Protein AF-A0AAN6TZZ4-F1 (afdb_monomer)

Secondary structure (DSSP, 8-state):
-GGGSGGGSHHHHHHHHHHHHHHHHHHHHTT--HHHHHHHHHHHTT-------SSHHHHHHHTS-----HHHHHHHHHHHHHSPPPS-SS-HHHHHHHHHHHHHTS--

Structure (mmCIF, N/CA/C/O backbone):
data_AF-A0AAN6TZZ4-F1
#
_entry.id   AF-A0AAN6TZZ4-F1
#
loop_
_atom_site.group_PDB
_atom_site.id
_atom_site.type_symbol
_atom_site.label_atom_id
_atom_site.label_alt_id
_atom_site.label_comp_id
_atom_site.label_asym_id
_atom_site.label_entity_id
_atom_site.label_seq_id
_atom_site.pdbx_PDB_ins_code
_atom_site.Cartn_x
_atom_site.Cartn_y
_atom_site.Cartn_z
_atom_site.occupancy
_atom_site.B_iso_or_equiv
_atom_site.auth_seq_id
_atom_site.auth_comp_id
_atom_site.auth_asym_id
_atom_site.auth_atom_id
_atom_site.pdbx_PDB_model_num
ATOM 1 N N . MET A 1 1 ? 19.992 -1.199 -0.193 1.00 69.56 1 MET A N 1
ATOM 2 C CA . MET A 1 1 ? 19.384 -2.543 -0.334 1.00 69.56 1 MET A CA 1
ATOM 3 C C . MET A 1 1 ? 18.180 -2.559 -1.280 1.00 69.56 1 MET A C 1
ATOM 5 O O . MET A 1 1 ? 18.243 -3.303 -2.239 1.00 69.56 1 MET A O 1
ATOM 9 N N . ARG A 1 2 ? 17.137 -1.721 -1.117 1.00 82.75 2 ARG A N 1
ATOM 10 C CA . ARG A 1 2 ? 15.960 -1.738 -2.029 1.00 82.75 2 ARG A CA 1
ATOM 11 C C . ARG A 1 2 ? 16.256 -1.371 -3.490 1.00 82.75 2 ARG A C 1
ATOM 13 O O . ARG A 1 2 ? 15.728 -2.018 -4.379 1.00 82.75 2 ARG A O 1
ATOM 20 N N . ARG A 1 3 ? 17.138 -0.392 -3.730 1.00 85.88 3 ARG A N 1
ATOM 21 C CA . ARG A 1 3 ? 17.519 0.092 -5.076 1.00 85.88 3 ARG A CA 1
ATOM 22 C C . ARG A 1 3 ? 18.058 -0.999 -6.017 1.00 85.88 3 ARG A C 1
ATOM 24 O O . ARG A 1 3 ? 18.051 -0.806 -7.222 1.00 85.88 3 ARG A O 1
ATOM 31 N N . TYR A 1 4 ? 18.528 -2.120 -5.475 1.00 87.56 4 TYR A N 1
ATOM 32 C CA . TYR A 1 4 ? 19.104 -3.215 -6.258 1.00 87.56 4 TYR A CA 1
ATOM 33 C C . TYR A 1 4 ? 18.105 -4.333 -6.573 1.00 87.56 4 TYR A C 1
ATOM 35 O O . TYR A 1 4 ? 18.456 -5.252 -7.302 1.00 87.56 4 TYR A O 1
ATOM 43 N N . LEU A 1 5 ? 16.881 -4.293 -6.031 1.00 90.31 5 LEU A N 1
ATOM 44 C CA . LEU A 1 5 ? 15.901 -5.337 -6.329 1.00 90.31 5 LEU A CA 1
ATOM 45 C C . LEU A 1 5 ? 15.289 -5.102 -7.721 1.00 90.31 5 LEU A C 1
ATOM 47 O O . LEU A 1 5 ? 15.080 -3.940 -8.095 1.00 90.31 5 LEU A O 1
ATOM 51 N N . PRO A 1 6 ? 14.939 -6.171 -8.461 1.00 92.25 6 PRO A N 1
ATOM 52 C CA . PRO A 1 6 ? 14.395 -6.060 -9.815 1.00 92.25 6 PRO A CA 1
ATOM 53 C C . PRO A 1 6 ? 13.155 -5.161 -9.915 1.00 92.25 6 PRO A C 1
ATOM 55 O O . PRO A 1 6 ? 13.072 -4.331 -10.813 1.00 92.25 6 PRO A O 1
ATOM 58 N N . ARG A 1 7 ? 12.233 -5.241 -8.945 1.00 91.88 7 ARG A N 1
ATOM 59 C CA . ARG A 1 7 ? 10.995 -4.426 -8.905 1.00 91.88 7 ARG A CA 1
ATOM 60 C C . ARG A 1 7 ? 11.208 -2.918 -8.750 1.00 91.88 7 ARG A C 1
ATOM 62 O O . ARG A 1 7 ? 10.261 -2.157 -8.928 1.00 91.88 7 ARG A O 1
ATOM 69 N N . PHE A 1 8 ? 12.416 -2.496 -8.378 1.00 93.25 8 PHE A N 1
ATOM 70 C CA . PHE A 1 8 ? 12.781 -1.088 -8.199 1.00 93.25 8 PHE A CA 1
ATOM 71 C C . PHE A 1 8 ? 13.789 -0.601 -9.256 1.00 93.25 8 PHE A C 1
ATOM 73 O O . PHE A 1 8 ? 14.348 0.483 -9.090 1.00 93.25 8 PHE A O 1
ATOM 80 N N . GLN A 1 9 ? 14.044 -1.380 -10.318 1.00 93.94 9 GLN A N 1
ATOM 81 C CA . GLN A 1 9 ? 14.774 -0.888 -11.496 1.00 93.94 9 GLN A CA 1
ATOM 82 C C . GLN A 1 9 ? 13.883 0.052 -12.321 1.00 93.94 9 GLN A C 1
ATOM 84 O O . GLN A 1 9 ? 12.670 -0.118 -12.253 1.00 93.94 9 GLN A O 1
ATOM 89 N N . PRO A 1 10 ? 14.439 1.016 -13.083 1.00 92.56 10 PRO A N 1
ATOM 90 C CA . PRO A 1 10 ? 13.668 2.096 -13.711 1.00 92.56 10 PRO A CA 1
ATOM 91 C C . PRO A 1 10 ? 12.401 1.636 -14.447 1.00 92.56 10 PRO A C 1
ATOM 93 O O . PRO A 1 10 ? 11.309 2.060 -14.075 1.00 92.56 10 PRO A O 1
ATOM 96 N N . ASP A 1 11 ? 12.527 0.693 -15.382 1.00 91.12 11 ASP A N 1
ATOM 97 C CA . ASP A 1 11 ? 11.401 0.213 -16.196 1.00 91.12 11 ASP A CA 1
ATOM 98 C C . ASP A 1 11 ? 10.326 -0.484 -15.346 1.00 91.12 11 ASP A C 1
ATOM 100 O O . ASP A 1 11 ? 9.128 -0.219 -15.461 1.00 91.12 11 ASP A O 1
ATOM 104 N N . ALA A 1 12 ? 10.759 -1.358 -14.431 1.00 94.62 12 ALA A N 1
ATOM 105 C CA . ALA A 1 12 ? 9.859 -2.067 -13.530 1.00 94.62 12 ALA A CA 1
ATOM 106 C C . ALA A 1 12 ? 9.189 -1.111 -12.536 1.00 94.62 12 ALA A C 1
ATOM 108 O O . ALA A 1 12 ? 8.015 -1.274 -12.213 1.00 94.62 12 ALA A O 1
ATOM 109 N N . PHE A 1 13 ? 9.923 -0.110 -12.054 1.00 94.25 13 PHE A N 1
ATOM 110 C CA . PHE A 1 13 ? 9.425 0.889 -11.126 1.00 94.25 13 PHE A CA 1
ATOM 111 C C . PHE A 1 13 ? 8.329 1.730 -11.772 1.00 94.25 13 PHE A C 1
ATOM 113 O O . PHE A 1 13 ? 7.264 1.858 -11.178 1.00 94.25 13 PHE A O 1
ATOM 120 N N . GLU A 1 14 ? 8.552 2.242 -12.985 1.00 94.69 14 GLU A N 1
ATOM 121 C CA . GLU A 1 14 ? 7.557 3.036 -13.712 1.00 94.69 14 GLU A CA 1
ATOM 122 C C . GLU A 1 14 ? 6.273 2.234 -13.967 1.00 94.69 14 GLU A C 1
ATOM 124 O O . GLU A 1 14 ? 5.170 2.721 -13.719 1.00 94.69 14 GLU A O 1
ATOM 129 N N . 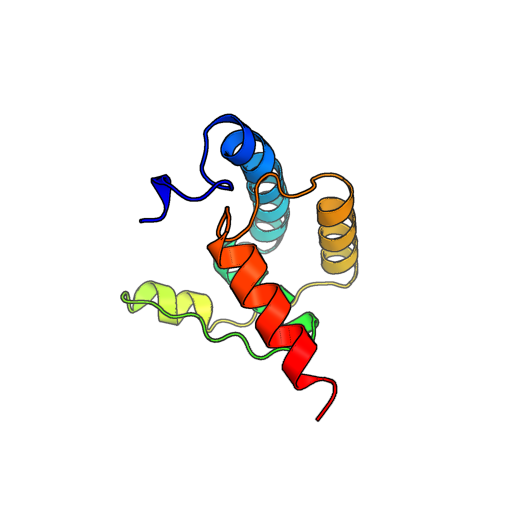GLN A 1 15 ? 6.396 0.968 -14.379 1.00 94.69 15 GLN A N 1
ATOM 130 C CA . GLN A 1 15 ? 5.238 0.090 -14.542 1.00 94.69 15 GLN A CA 1
ATOM 131 C C . GLN A 1 15 ? 4.506 -0.158 -13.215 1.00 94.69 15 GLN A C 1
ATOM 133 O O . GLN A 1 15 ? 3.283 -0.027 -13.150 1.00 94.69 15 GLN A O 1
ATOM 138 N N . ASN A 1 16 ? 5.243 -0.494 -12.155 1.00 95.69 16 ASN A N 1
ATOM 139 C CA . ASN A 1 16 ? 4.676 -0.777 -10.836 1.00 95.69 16 ASN A CA 1
ATOM 140 C C . ASN A 1 16 ? 4.024 0.463 -10.211 1.00 95.69 16 ASN A C 1
ATOM 142 O O . ASN A 1 16 ? 3.060 0.338 -9.456 1.00 95.69 16 ASN A O 1
ATOM 146 N N . PHE A 1 17 ? 4.523 1.657 -10.529 1.00 95.62 17 PHE A N 1
ATOM 147 C CA . PHE A 1 17 ? 3.991 2.908 -10.004 1.00 95.62 17 PHE A CA 1
ATOM 148 C C . PHE A 1 17 ? 2.559 3.173 -10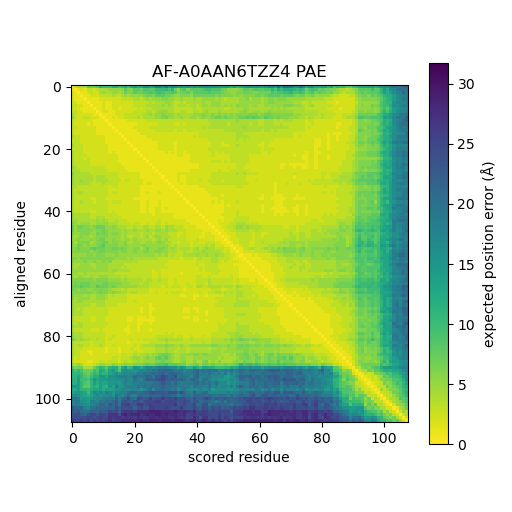.483 1.00 95.62 17 PHE A C 1
ATOM 150 O O . PHE A 1 17 ? 1.742 3.643 -9.698 1.00 95.62 17 PHE A O 1
ATOM 157 N N . LYS A 1 18 ? 2.198 2.741 -11.698 1.00 96.50 18 LYS A N 1
ATOM 158 C CA . LYS A 1 18 ? 0.818 2.838 -12.218 1.00 96.50 18 LYS A CA 1
ATOM 159 C C . LYS A 1 18 ? -0.198 2.122 -11.323 1.00 96.50 18 LYS A C 1
ATOM 161 O O . LYS A 1 18 ? -1.317 2.600 -11.144 1.00 96.50 18 LYS A O 1
ATOM 166 N N . LEU A 1 19 ? 0.186 0.979 -10.745 1.00 96.50 19 LEU A N 1
ATOM 167 C CA . LEU A 1 19 ? -0.655 0.258 -9.785 1.00 96.50 19 LEU A CA 1
ATOM 168 C C . LEU A 1 19 ? -0.805 1.055 -8.485 1.00 96.50 19 LEU A C 1
ATOM 170 O O . LEU A 1 19 ? -1.906 1.144 -7.950 1.00 96.50 19 LEU A O 1
ATOM 174 N N . VAL A 1 20 ? 0.279 1.666 -8.001 1.00 95.88 20 VAL A N 1
ATOM 175 C CA . VAL A 1 20 ? 0.249 2.513 -6.800 1.00 95.88 20 VAL A CA 1
ATOM 176 C C . VAL A 1 20 ? -0.685 3.706 -6.999 1.00 95.88 20 VAL A C 1
ATOM 178 O O . VAL A 1 20 ? -1.541 3.930 -6.150 1.00 95.88 20 VAL A O 1
ATOM 181 N N . GLU A 1 21 ? -0.594 4.409 -8.131 1.00 97.31 21 GLU A N 1
ATOM 182 C CA . GLU A 1 21 ? -1.481 5.536 -8.460 1.00 97.31 21 GLU A CA 1
ATOM 183 C C . GLU A 1 21 ? -2.953 5.110 -8.533 1.00 97.31 21 GLU A C 1
ATOM 185 O O . GLU A 1 21 ? -3.847 5.818 -8.069 1.00 97.31 21 GLU A O 1
ATOM 190 N N . ALA A 1 22 ? -3.232 3.936 -9.104 1.00 96.88 22 ALA A N 1
ATOM 191 C CA . ALA A 1 22 ? -4.592 3.420 -9.173 1.00 96.88 22 ALA A CA 1
ATOM 192 C C . ALA A 1 22 ? -5.159 3.101 -7.782 1.00 96.88 22 ALA A C 1
ATOM 194 O O . ALA A 1 22 ? -6.288 3.483 -7.478 1.00 96.88 22 ALA A O 1
ATOM 195 N N . VAL A 1 23 ? -4.361 2.468 -6.921 1.00 97.25 23 VAL A N 1
ATOM 196 C CA . VAL A 1 23 ? -4.736 2.178 -5.531 1.00 97.25 23 VAL A CA 1
ATOM 197 C C . VAL A 1 23 ? -4.884 3.464 -4.709 1.00 97.25 23 VAL A C 1
ATOM 199 O O . VAL A 1 23 ? -5.776 3.561 -3.868 1.00 97.25 23 VAL A O 1
ATOM 202 N N . GLU A 1 24 ? -4.061 4.478 -4.972 1.00 97.81 24 GLU A N 1
ATOM 203 C CA . GLU A 1 24 ? -4.160 5.791 -4.331 1.00 97.81 24 GLU A CA 1
ATOM 204 C C . GLU A 1 24 ? -5.490 6.482 -4.639 1.00 97.81 24 GLU A C 1
ATOM 206 O O . GLU A 1 24 ? -6.102 7.053 -3.737 1.00 97.81 24 GLU A O 1
ATOM 211 N N . ARG A 1 25 ? -6.015 6.357 -5.865 1.00 97.62 25 ARG A N 1
ATOM 212 C CA . ARG A 1 25 ? -7.360 6.863 -6.185 1.00 97.62 25 ARG A CA 1
ATOM 213 C C . ARG A 1 25 ? -8.442 6.219 -5.322 1.00 97.62 25 ARG A C 1
ATOM 215 O O . ARG A 1 25 ? -9.329 6.931 -4.860 1.00 97.62 25 ARG A O 1
ATOM 222 N N . ILE A 1 26 ? -8.360 4.912 -5.074 1.00 97.56 26 ILE A N 1
ATOM 223 C CA . ILE A 1 26 ? -9.306 4.206 -4.197 1.00 97.56 26 ILE A CA 1
ATOM 224 C C . ILE A 1 26 ? -9.157 4.714 -2.760 1.00 97.56 26 ILE A C 1
ATOM 226 O O . ILE A 1 26 ? -10.150 5.068 -2.131 1.00 97.56 26 ILE A O 1
ATOM 230 N N . ALA A 1 27 ? -7.923 4.829 -2.260 1.00 97.38 27 ALA A N 1
ATOM 231 C CA . ALA A 1 27 ? -7.653 5.317 -0.907 1.00 97.38 27 ALA A CA 1
ATOM 232 C C . ALA A 1 27 ? -8.208 6.737 -0.688 1.00 97.38 27 ALA A C 1
ATOM 234 O O . ALA A 1 27 ? -8.853 7.006 0.327 1.00 97.38 27 ALA A O 1
ATOM 235 N N . ASN A 1 28 ? -8.064 7.609 -1.689 1.00 97.50 28 ASN A N 1
ATOM 236 C CA . ASN A 1 28 ? -8.580 8.975 -1.659 1.00 97.50 28 ASN A CA 1
ATOM 237 C C . ASN A 1 28 ? -10.114 9.042 -1.589 1.00 97.50 28 ASN A C 1
ATOM 239 O O . ASN A 1 28 ? -10.631 9.933 -0.916 1.00 97.50 28 ASN A O 1
ATOM 243 N N . ARG A 1 29 ? -10.858 8.101 -2.200 1.00 96.88 29 ARG A N 1
ATOM 244 C CA . ARG A 1 29 ? -12.332 8.035 -2.049 1.00 96.88 29 ARG A CA 1
ATOM 245 C C . ARG A 1 29 ? -12.758 7.820 -0.599 1.00 96.88 29 ARG A C 1
ATOM 247 O O . ARG A 1 29 ? -13.829 8.263 -0.201 1.00 96.88 29 ARG A O 1
ATOM 254 N N . HIS A 1 30 ? -11.899 7.169 0.176 1.00 96.00 30 HIS A N 1
ATOM 255 C CA . HIS A 1 30 ? -12.099 6.889 1.591 1.00 96.00 30 HIS A CA 1
ATOM 256 C C . HIS A 1 30 ? -11.443 7.922 2.5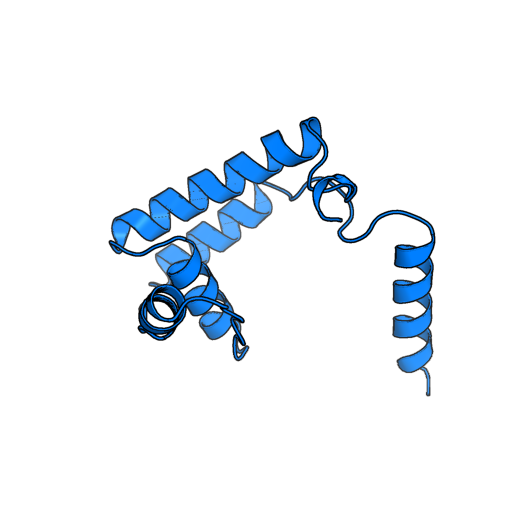19 1.00 96.00 30 HIS A C 1
ATOM 258 O O . HIS A 1 30 ? -11.511 7.777 3.737 1.00 96.00 30 HIS A O 1
ATOM 264 N N . GLY A 1 31 ? -10.777 8.948 1.973 1.00 96.00 31 GLY A N 1
ATOM 265 C CA . GLY A 1 31 ? -9.992 9.899 2.768 1.00 96.00 31 GLY A CA 1
ATOM 266 C C . GLY A 1 31 ? -8.849 9.238 3.551 1.00 96.00 31 GLY A C 1
ATOM 267 O O . GLY A 1 31 ? -8.450 9.742 4.600 1.00 96.00 31 GLY A O 1
ATOM 268 N N . ALA A 1 32 ? -8.353 8.097 3.069 1.00 96.88 32 ALA A N 1
ATOM 269 C CA . ALA A 1 32 ? -7.355 7.270 3.732 1.00 96.88 32 ALA A CA 1
ATOM 270 C C . ALA A 1 32 ? -6.036 7.258 2.953 1.00 96.88 32 ALA A C 1
ATOM 272 O O . ALA A 1 32 ? -5.991 7.552 1.759 1.00 96.88 32 ALA A O 1
ATOM 273 N N . SER A 1 33 ? -4.944 6.873 3.613 1.00 96.62 33 SER A N 1
ATOM 274 C CA . SER A 1 33 ? -3.672 6.665 2.920 1.00 96.62 33 SER A CA 1
ATOM 275 C C . SER A 1 33 ? -3.610 5.303 2.227 1.00 96.62 33 SER A C 1
ATOM 277 O O . SER A 1 33 ? -4.272 4.339 2.622 1.00 96.62 33 SER A O 1
ATOM 279 N N . VAL A 1 34 ? -2.728 5.182 1.229 1.00 96.62 34 VAL A N 1
ATOM 280 C CA . VAL A 1 34 ? -2.432 3.899 0.561 1.00 96.62 34 VAL A CA 1
ATOM 281 C C . VAL A 1 34 ? -2.037 2.818 1.576 1.00 96.62 34 VAL A C 1
ATOM 283 O O . VAL A 1 34 ? -2.399 1.652 1.416 1.00 96.62 34 VAL A O 1
ATOM 286 N N . ALA A 1 35 ? -1.330 3.192 2.648 1.00 95.44 35 ALA A N 1
ATOM 287 C CA . ALA A 1 35 ? -0.943 2.263 3.706 1.00 95.44 35 ALA A CA 1
ATOM 288 C C . ALA A 1 35 ? -2.164 1.707 4.455 1.00 95.44 35 ALA A C 1
ATOM 290 O O . ALA A 1 35 ? -2.262 0.491 4.621 1.00 95.44 35 ALA A O 1
ATOM 291 N N . GLN A 1 36 ? -3.107 2.568 4.852 1.00 96.69 36 GLN A N 1
ATOM 292 C CA . GLN A 1 36 ? -4.342 2.152 5.526 1.00 96.69 36 GLN A CA 1
ATOM 293 C C . GLN A 1 36 ? -5.190 1.245 4.633 1.00 96.69 36 GLN A C 1
ATOM 295 O O . GLN A 1 36 ? -5.598 0.168 5.071 1.00 96.69 36 GLN A O 1
ATOM 300 N N . LEU A 1 37 ? -5.373 1.621 3.363 1.00 97.38 37 LEU A N 1
ATOM 301 C CA . LEU A 1 37 ? -6.093 0.796 2.394 1.00 97.38 37 LEU A CA 1
ATOM 302 C C . LEU A 1 37 ? -5.441 -0.571 2.203 1.00 97.38 37 LEU A C 1
ATOM 304 O O . LEU A 1 37 ? -6.128 -1.589 2.243 1.00 97.38 37 LEU A O 1
ATOM 308 N N . THR A 1 38 ? -4.115 -0.622 2.069 1.00 96.25 38 THR A N 1
ATOM 309 C CA . THR A 1 38 ? -3.393 -1.892 1.905 1.00 96.25 38 THR A CA 1
ATOM 310 C C . THR A 1 38 ? -3.558 -2.790 3.134 1.00 96.25 38 THR A C 1
ATOM 312 O O . THR A 1 38 ? -3.777 -3.991 2.998 1.00 96.25 38 THR A O 1
ATOM 315 N N . ILE A 1 39 ? -3.487 -2.226 4.344 1.00 96.44 39 ILE A N 1
ATOM 316 C CA . ILE A 1 39 ? -3.684 -2.966 5.600 1.00 96.44 39 ILE A CA 1
ATOM 317 C C . ILE A 1 39 ? -5.107 -3.530 5.677 1.00 96.44 39 ILE A C 1
ATOM 319 O O . ILE A 1 39 ? -5.276 -4.709 5.992 1.00 96.44 39 ILE A O 1
ATOM 323 N N . ALA A 1 40 ? -6.119 -2.718 5.365 1.00 96.56 40 ALA A N 1
ATOM 324 C CA . ALA A 1 40 ? -7.513 -3.150 5.345 1.00 96.56 40 ALA A CA 1
ATOM 325 C C . ALA A 1 40 ? -7.764 -4.238 4.294 1.00 96.56 40 ALA A C 1
ATOM 327 O O . ALA A 1 40 ? -8.414 -5.242 4.585 1.00 96.56 40 ALA A O 1
ATOM 328 N N . TRP A 1 41 ? -7.176 -4.100 3.104 1.00 97.00 41 TRP A N 1
ATOM 329 C CA . TRP A 1 41 ? -7.255 -5.113 2.058 1.00 97.00 41 TRP A CA 1
ATOM 330 C C . TRP A 1 41 ? -6.639 -6.444 2.511 1.00 97.00 41 TRP A C 1
ATOM 332 O O . TRP A 1 41 ? -7.282 -7.480 2.376 1.00 97.00 41 TRP A O 1
ATOM 342 N N . VAL A 1 42 ? -5.458 -6.434 3.145 1.00 95.69 42 VAL A N 1
ATOM 343 C CA . VAL A 1 42 ? -4.836 -7.655 3.700 1.00 95.69 42 VAL A CA 1
ATOM 344 C C . VAL A 1 42 ? -5.738 -8.329 4.741 1.00 95.69 42 VAL A C 1
ATOM 346 O O . VAL A 1 42 ? -5.857 -9.554 4.732 1.00 95.69 42 VAL A O 1
ATOM 349 N N . ARG A 1 43 ? -6.416 -7.553 5.601 1.00 94.88 43 ARG A N 1
ATOM 350 C CA . ARG A 1 43 ? -7.408 -8.097 6.550 1.00 94.88 43 ARG A CA 1
ATOM 351 C C . ARG A 1 43 ? -8.566 -8.782 5.827 1.00 94.88 43 ARG A C 1
ATOM 353 O O . ARG A 1 43 ? -8.961 -9.875 6.221 1.00 94.88 43 ARG A O 1
ATOM 360 N N . ARG A 1 44 ? -9.075 -8.178 4.747 1.00 95.31 44 ARG A N 1
ATOM 361 C CA . ARG A 1 44 ? -10.144 -8.756 3.912 1.00 95.31 44 ARG A CA 1
ATOM 362 C C . ARG A 1 44 ? -9.731 -10.057 3.215 1.00 95.31 44 ARG A C 1
ATOM 364 O O . ARG A 1 44 ? -10.596 -10.884 2.962 1.00 95.31 44 ARG A O 1
ATOM 371 N N . GLN A 1 45 ? -8.435 -10.286 2.992 1.00 93.81 45 GLN A N 1
ATOM 372 C CA . GLN A 1 45 ? -7.906 -11.568 2.497 1.00 93.81 45 GLN A CA 1
ATOM 373 C C . GLN A 1 45 ? -7.805 -12.661 3.585 1.00 93.81 45 GLN A C 1
ATOM 375 O O . GLN A 1 45 ? -7.266 -13.736 3.331 1.00 93.81 45 GLN A O 1
ATOM 380 N N . GLY A 1 46 ? -8.275 -12.401 4.812 1.00 94.31 46 GLY A N 1
ATOM 381 C CA . GLY A 1 46 ? -8.226 -13.353 5.927 1.00 94.31 46 GLY A CA 1
ATOM 382 C C . GLY A 1 46 ? -6.882 -13.403 6.662 1.00 94.31 46 GLY A C 1
ATOM 383 O O . GLY A 1 46 ? -6.651 -14.313 7.455 1.00 94.31 46 GLY A O 1
ATOM 384 N N . ALA A 1 47 ? -5.988 -12.438 6.422 1.00 95.12 47 ALA A N 1
ATOM 385 C CA . ALA A 1 47 ? -4.679 -12.365 7.066 1.00 95.12 47 ALA A CA 1
ATOM 386 C C . ALA A 1 47 ? -4.621 -11.273 8.147 1.00 95.12 47 ALA A C 1
ATOM 388 O O . ALA A 1 47 ? -5.309 -10.258 8.077 1.00 95.12 47 ALA A O 1
ATOM 389 N N . ILE A 1 48 ? -3.742 -11.446 9.140 1.00 93.62 48 ILE A N 1
ATOM 390 C CA . ILE A 1 48 ? -3.479 -10.429 10.169 1.00 93.62 48 ILE A CA 1
ATOM 391 C C . ILE A 1 48 ? -2.242 -9.615 9.751 1.00 93.62 48 ILE A C 1
ATOM 393 O O . ILE A 1 48 ? -1.124 -10.133 9.826 1.00 93.62 48 ILE A O 1
ATOM 397 N N . PRO A 1 49 ? -2.388 -8.353 9.301 1.00 92.38 49 PRO A N 1
ATOM 398 C CA . PRO A 1 49 ? -1.243 -7.535 8.922 1.00 92.38 49 PRO A CA 1
ATOM 399 C C . PRO A 1 49 ? -0.434 -7.117 10.157 1.00 92.38 49 PRO A C 1
ATOM 401 O O . PRO A 1 49 ? -0.988 -6.608 11.129 1.00 92.38 49 PRO A O 1
ATOM 404 N N . PHE A 1 50 ? 0.893 -7.251 10.082 1.00 91.75 50 PHE A N 1
ATOM 405 C CA . PHE A 1 50 ? 1.846 -6.756 11.087 1.00 91.75 50 PHE A CA 1
ATOM 406 C C . PHE A 1 50 ? 2.692 -5.603 10.518 1.00 91.75 50 PHE A C 1
ATOM 408 O O . PHE A 1 50 ? 3.864 -5.789 10.172 1.00 91.75 50 PHE A O 1
ATOM 415 N N . PRO A 1 51 ? 2.119 -4.395 10.367 1.00 90.69 51 PRO A N 1
ATOM 416 C CA . PRO A 1 51 ? 2.858 -3.255 9.852 1.00 90.69 51 PRO A CA 1
ATOM 417 C C . PRO A 1 51 ? 3.899 -2.802 10.880 1.00 90.69 51 PRO A C 1
ATOM 419 O O . PRO A 1 51 ? 3.571 -2.293 11.951 1.00 90.69 51 PRO A O 1
ATOM 422 N N . ARG A 1 52 ? 5.183 -2.943 10.545 1.00 91.12 52 ARG A N 1
ATOM 423 C CA . ARG A 1 52 ? 6.257 -2.340 11.339 1.00 91.12 52 ARG A CA 1
ATOM 424 C C . ARG A 1 52 ? 6.377 -0.858 10.992 1.00 91.12 52 ARG A C 1
ATOM 426 O O . ARG A 1 52 ? 6.523 -0.501 9.826 1.00 91.12 52 ARG A O 1
ATOM 433 N N . SER A 1 53 ? 6.410 -0.008 12.010 1.00 91.69 53 SER A N 1
ATOM 434 C CA . SER A 1 53 ? 6.730 1.414 11.885 1.00 91.69 53 SER A CA 1
ATOM 435 C C . SER A 1 53 ? 7.795 1.797 12.909 1.00 91.69 53 SER A C 1
ATOM 437 O O . SER A 1 53 ? 7.822 1.250 14.007 1.00 91.69 53 SER A O 1
ATOM 439 N N . THR A 1 54 ? 8.670 2.739 12.558 1.00 92.31 54 THR A N 1
ATOM 440 C CA . THR A 1 54 ? 9.577 3.409 13.508 1.00 92.31 54 THR A CA 1
ATOM 441 C C . THR A 1 54 ? 9.016 4.739 14.017 1.00 92.31 54 THR A C 1
ATOM 443 O O . THR A 1 54 ? 9.606 5.348 14.901 1.00 92.31 54 THR A O 1
ATOM 446 N N . LYS A 1 55 ? 7.890 5.199 13.45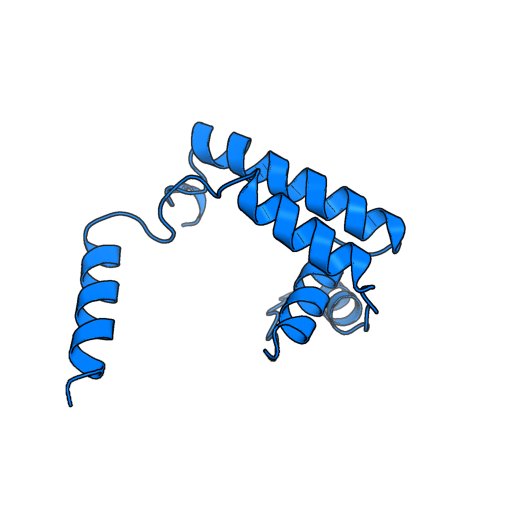5 1.00 96.00 55 LYS A N 1
ATOM 447 C CA . LYS A 1 55 ? 7.225 6.469 13.772 1.00 96.00 55 LYS A CA 1
ATOM 448 C C . LYS A 1 55 ? 5.871 6.216 14.428 1.00 96.00 55 LYS A C 1
ATOM 450 O O . LYS A 1 55 ? 5.088 5.407 13.913 1.00 96.00 55 LYS A O 1
ATOM 455 N N . VAL A 1 56 ? 5.593 6.916 15.526 1.00 95.06 56 VAL A N 1
ATOM 456 C CA . VAL A 1 56 ? 4.356 6.751 16.307 1.00 95.06 56 VAL A CA 1
ATOM 457 C C . VAL A 1 56 ? 3.144 7.215 15.505 1.00 95.06 56 VAL A C 1
ATOM 459 O O . VAL A 1 56 ? 2.122 6.537 15.499 1.00 95.06 56 VAL A O 1
ATOM 462 N N . GLU A 1 57 ? 3.275 8.296 14.740 1.00 95.31 57 GLU A N 1
ATOM 463 C CA . GLU A 1 57 ? 2.188 8.864 13.933 1.00 95.31 57 GLU A CA 1
ATOM 464 C C . GLU A 1 57 ? 1.691 7.839 12.909 1.00 95.31 57 GLU A C 1
ATOM 466 O O . GLU A 1 57 ? 0.494 7.608 12.774 1.00 95.31 57 GLU A O 1
ATOM 471 N N . ARG A 1 58 ? 2.627 7.132 12.263 1.00 94.00 58 ARG A N 1
ATOM 472 C CA . ARG A 1 58 ? 2.318 6.056 11.312 1.00 94.00 58 ARG A CA 1
ATOM 473 C C . ARG A 1 58 ? 1.682 4.845 11.984 1.00 94.00 58 ARG A C 1
ATOM 475 O O . ARG A 1 58 ? 0.842 4.196 11.378 1.00 94.00 58 ARG A O 1
ATOM 482 N N . PHE A 1 59 ? 2.060 4.525 13.221 1.00 94.00 59 PHE A N 1
ATOM 483 C CA . PHE A 1 59 ? 1.391 3.462 13.974 1.00 94.00 59 PHE A CA 1
ATOM 484 C C . PHE A 1 59 ? -0.062 3.841 14.292 1.00 94.00 59 PHE A C 1
ATOM 486 O O . PHE A 1 59 ? -0.968 3.034 14.090 1.00 94.00 59 PHE A O 1
ATOM 493 N N . VAL A 1 60 ? -0.290 5.080 14.741 1.00 93.75 60 VAL A N 1
ATOM 494 C CA . VAL A 1 60 ? -1.626 5.603 15.058 1.00 93.75 60 VAL A CA 1
ATOM 495 C C . VAL A 1 60 ? -2.510 5.703 13.814 1.00 93.75 60 VAL A C 1
ATOM 497 O O . VAL A 1 60 ? -3.701 5.426 13.909 1.00 93.75 60 VAL A O 1
ATOM 500 N N . GLU A 1 61 ? -1.942 6.049 12.662 1.00 94.12 61 GLU A N 1
ATOM 501 C CA . GLU A 1 61 ? -2.621 6.040 11.364 1.00 94.12 61 GLU A CA 1
ATOM 502 C C . GLU A 1 61 ? -2.986 4.607 10.932 1.00 94.12 61 GLU A C 1
ATOM 504 O O . GLU A 1 61 ? -4.148 4.311 10.654 1.00 94.12 61 GLU A O 1
ATOM 509 N N . ASN A 1 62 ? -2.014 3.689 10.943 1.00 93.75 62 ASN A N 1
ATOM 510 C CA . ASN A 1 62 ? -2.158 2.318 10.438 1.00 93.75 62 ASN A CA 1
ATOM 511 C C . ASN A 1 62 ? -3.050 1.410 11.299 1.00 93.75 62 ASN A C 1
ATOM 513 O O . ASN A 1 62 ? -3.515 0.377 10.817 1.00 93.75 62 ASN A O 1
ATOM 517 N N . ARG A 1 63 ? -3.255 1.740 12.581 1.00 90.75 63 ARG A N 1
ATOM 518 C CA . ARG A 1 63 ? -4.151 0.969 13.461 1.00 90.75 63 ARG A CA 1
ATOM 519 C C . ARG A 1 63 ? -5.631 1.262 13.218 1.00 90.75 63 ARG A C 1
ATOM 521 O O . ARG A 1 63 ? -6.452 0.474 13.679 1.00 90.75 63 ARG A O 1
ATOM 528 N N . GLN A 1 64 ? -5.961 2.382 12.568 1.00 92.31 64 GLN A N 1
ATOM 529 C CA . GLN A 1 64 ? -7.351 2.744 12.291 1.00 92.31 64 GLN A CA 1
ATOM 530 C C . GLN A 1 64 ? -7.986 1.695 11.384 1.00 92.31 64 GLN A C 1
ATOM 532 O O . GLN A 1 64 ? -7.317 1.122 10.519 1.00 92.31 64 GLN A O 1
ATOM 537 N N . ASP A 1 65 ? -9.263 1.418 11.616 1.00 91.31 65 ASP A N 1
ATOM 538 C CA . ASP A 1 65 ? -10.003 0.523 10.742 1.00 91.31 65 ASP A CA 1
ATOM 539 C C . ASP A 1 65 ? -10.522 1.284 9.524 1.00 91.31 65 ASP A C 1
ATOM 541 O O . ASP A 1 65 ? -10.923 2.443 9.632 1.00 91.31 65 ASP A O 1
ATOM 545 N N . LEU A 1 66 ? -10.481 0.630 8.366 1.00 95.38 66 LEU A N 1
ATOM 546 C CA . LEU A 1 66 ? -10.977 1.188 7.117 1.00 95.38 66 LEU A CA 1
ATOM 547 C C . LEU A 1 66 ? -11.911 0.167 6.455 1.00 95.38 66 LEU A C 1
ATOM 549 O O . LEU A 1 66 ? -11.429 -0.844 5.933 1.00 95.38 66 LEU A O 1
ATOM 553 N N . PRO A 1 67 ? -13.233 0.403 6.462 1.00 94.31 67 PRO A N 1
ATOM 554 C CA . PRO A 1 67 ? -14.181 -0.502 5.838 1.00 94.31 67 PRO A CA 1
ATOM 555 C C . PRO A 1 67 ? -14.120 -0.359 4.314 1.00 94.31 67 PRO A C 1
ATOM 557 O O . 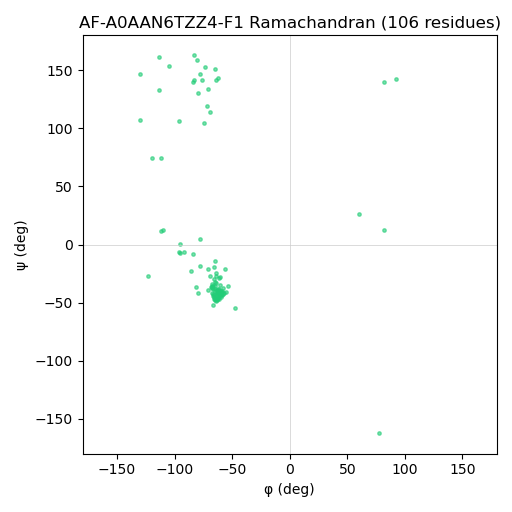PRO A 1 67 ? -14.643 0.590 3.740 1.00 94.31 67 PRO A O 1
ATOM 560 N N . LEU A 1 68 ? -13.492 -1.328 3.649 1.00 96.31 68 LEU A N 1
ATOM 561 C CA . LEU A 1 68 ? -13.558 -1.451 2.191 1.00 96.31 68 LEU A CA 1
ATOM 562 C C . LEU A 1 68 ? -14.908 -2.038 1.781 1.00 96.31 68 LEU A C 1
ATOM 564 O O . LEU A 1 68 ? -1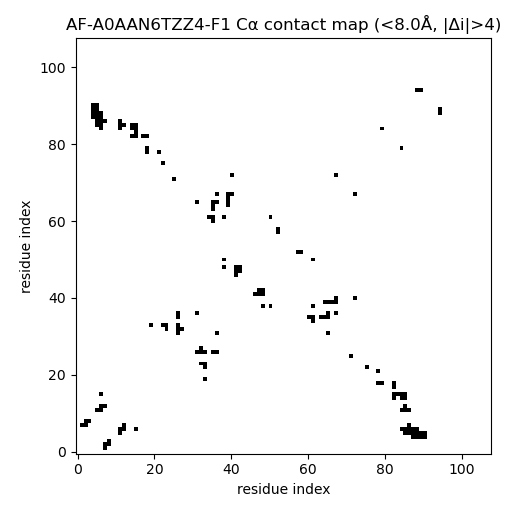5.409 -2.940 2.452 1.00 96.31 68 LEU A O 1
ATOM 568 N N . THR A 1 69 ? -15.487 -1.549 0.690 1.00 96.50 69 THR A N 1
ATOM 569 C CA . THR A 1 69 ? -16.696 -2.130 0.088 1.00 96.50 69 THR A CA 1
ATOM 570 C C . THR A 1 69 ? -16.336 -3.308 -0.820 1.00 96.50 69 THR A C 1
ATOM 572 O O . THR A 1 69 ? -15.187 -3.439 -1.236 1.00 96.50 69 THR A O 1
ATOM 575 N N . GLU A 1 70 ? -17.306 -4.158 -1.170 1.00 96.81 70 GLU A N 1
ATOM 576 C CA . GLU A 1 70 ? -17.073 -5.226 -2.161 1.00 96.81 70 GLU A CA 1
A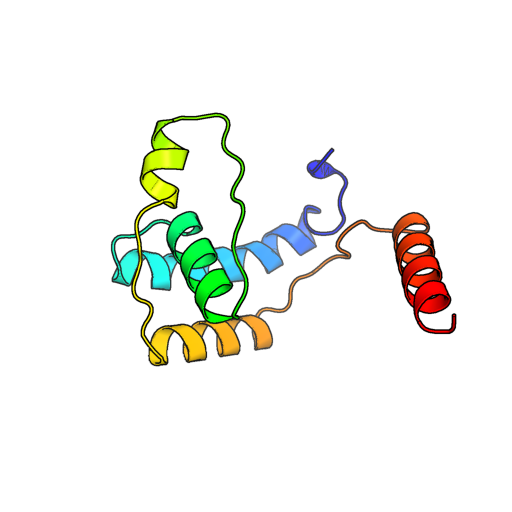TOM 577 C C . GLU A 1 70 ? -16.659 -4.651 -3.523 1.00 96.81 70 GLU A C 1
ATOM 579 O O . GLU A 1 70 ? -15.759 -5.176 -4.166 1.00 96.81 70 GLU A O 1
ATOM 584 N N . GLN A 1 71 ? -17.208 -3.492 -3.903 1.00 96.94 71 GLN A N 1
ATOM 585 C CA . GLN A 1 71 ? -16.798 -2.783 -5.114 1.00 96.94 71 GLN A CA 1
ATOM 586 C C . GLN A 1 71 ? -15.316 -2.380 -5.080 1.00 96.94 71 GLN A C 1
ATOM 588 O O . GLN A 1 71 ? -14.629 -2.496 -6.092 1.00 96.94 71 GLN A O 1
ATOM 593 N N . ASP A 1 72 ? -14.802 -1.923 -3.931 1.00 97.00 72 ASP A N 1
ATOM 594 C CA . ASP A 1 72 ? -13.375 -1.603 -3.800 1.00 97.00 72 ASP A CA 1
ATOM 595 C C . ASP A 1 72 ? -12.509 -2.861 -3.953 1.00 97.00 72 ASP A C 1
ATOM 597 O O . ASP A 1 72 ? -11.438 -2.805 -4.555 1.00 97.00 72 ASP A O 1
ATOM 601 N N . LEU A 1 73 ? -12.963 -4.000 -3.418 1.00 96.94 73 LEU A N 1
ATOM 602 C CA . LEU A 1 73 ? -12.249 -5.273 -3.524 1.00 96.94 73 LEU A CA 1
ATOM 603 C C . LEU A 1 73 ? -12.210 -5.781 -4.969 1.00 96.94 73 LEU A C 1
ATOM 605 O O . LEU A 1 73 ? -11.136 -6.163 -5.439 1.00 96.94 73 LEU A O 1
ATOM 609 N N . ASP A 1 74 ? -13.336 -5.719 -5.678 1.00 97.56 74 ASP A N 1
ATOM 610 C CA . ASP A 1 74 ? -13.434 -6.081 -7.095 1.00 97.56 74 ASP A CA 1
ATOM 611 C C . ASP A 1 74 ? -12.569 -5.167 -7.974 1.00 97.56 74 ASP A C 1
ATOM 613 O O . ASP A 1 74 ? -11.884 -5.629 -8.895 1.00 97.56 74 ASP A O 1
ATOM 617 N N . GLU A 1 75 ? -12.538 -3.865 -7.671 1.00 97.75 75 GLU A N 1
ATOM 618 C CA . GLU A 1 75 ? -11.683 -2.909 -8.373 1.00 97.75 75 GLU A CA 1
ATOM 619 C C . GLU A 1 75 ? -10.200 -3.223 -8.137 1.00 97.75 75 GLU A C 1
ATOM 621 O O . GLU A 1 75 ? -9.443 -3.324 -9.101 1.00 97.75 75 GLU A O 1
ATOM 626 N N . ILE A 1 76 ? -9.777 -3.457 -6.888 1.00 96.81 76 ILE A N 1
ATOM 627 C CA . ILE A 1 76 ? -8.392 -3.848 -6.572 1.00 96.81 76 ILE A CA 1
ATOM 628 C C . ILE A 1 76 ? -8.022 -5.150 -7.293 1.00 96.81 76 ILE A C 1
ATOM 630 O O . ILE A 1 76 ? -6.940 -5.244 -7.875 1.00 96.81 76 ILE A O 1
ATOM 634 N N . GLN A 1 77 ? -8.915 -6.142 -7.297 1.00 96.00 77 GLN A N 1
ATOM 635 C CA . GLN A 1 77 ? -8.696 -7.410 -7.988 1.00 96.00 77 GLN A CA 1
ATOM 636 C C . GLN A 1 77 ? -8.517 -7.209 -9.499 1.00 96.00 77 GLN A C 1
ATOM 638 O O . GLN A 1 77 ? -7.609 -7.789 -10.098 1.00 96.00 77 GLN A O 1
ATOM 643 N N . THR A 1 78 ? -9.335 -6.350 -10.106 1.00 97.50 78 THR A N 1
ATOM 644 C CA . THR A 1 78 ? -9.222 -5.990 -11.524 1.00 97.50 78 THR A CA 1
ATOM 645 C C . THR A 1 78 ? -7.896 -5.284 -11.800 1.00 97.50 78 THR A C 1
ATOM 647 O O . THR A 1 78 ? -7.177 -5.667 -12.722 1.00 97.50 78 THR A O 1
ATOM 650 N N . LEU A 1 79 ? -7.516 -4.305 -10.970 1.00 96.88 79 LEU A N 1
ATOM 651 C CA . LEU A 1 79 ? -6.250 -3.573 -11.088 1.00 96.88 79 LEU A CA 1
ATOM 652 C C . LEU A 1 79 ? -5.038 -4.508 -11.051 1.00 96.88 79 LEU A C 1
ATOM 654 O O . LEU A 1 79 ? -4.129 -4.350 -11.862 1.00 96.88 79 LEU A O 1
ATOM 658 N N . LEU A 1 80 ? -5.038 -5.510 -10.168 1.00 94.62 80 LEU A N 1
ATOM 659 C CA . LEU A 1 80 ? -3.965 -6.506 -10.083 1.00 94.62 80 LEU A CA 1
ATOM 660 C C . LEU A 1 80 ? -3.844 -7.379 -11.345 1.00 94.62 80 LEU A C 1
ATOM 662 O O . LEU A 1 80 ? -2.752 -7.866 -11.637 1.00 94.62 80 LEU A O 1
ATOM 666 N N . GLN A 1 81 ? -4.934 -7.574 -12.093 1.00 95.38 81 GLN A N 1
ATOM 667 C CA . GLN A 1 81 ? -4.926 -8.310 -13.362 1.00 95.38 81 GLN A CA 1
ATOM 668 C C . GLN A 1 81 ? -4.423 -7.449 -14.526 1.00 95.38 81 GLN A C 1
ATOM 670 O O . GLN A 1 81 ? -3.649 -7.931 -15.351 1.00 95.38 81 GLN A O 1
ATOM 675 N N . ILE A 1 82 ? -4.843 -6.181 -14.596 1.00 96.88 82 ILE A N 1
ATOM 676 C CA . ILE A 1 82 ? -4.507 -5.292 -15.721 1.00 96.88 82 ILE A CA 1
ATOM 677 C C . ILE A 1 82 ? -3.153 -4.583 -15.564 1.00 96.88 82 ILE A C 1
ATOM 679 O O . ILE A 1 82 ? -2.560 -4.169 -16.559 1.00 96.88 82 ILE A O 1
ATOM 683 N N . LEU A 1 83 ? -2.650 -4.447 -14.333 1.00 95.06 83 LEU A N 1
ATOM 684 C CA . LEU A 1 83 ? -1.365 -3.823 -14.009 1.00 95.06 83 LEU A CA 1
ATOM 685 C C . LEU A 1 83 ? -0.450 -4.847 -13.317 1.00 95.06 83 LEU A C 1
ATOM 687 O O . LEU A 1 83 ? -0.252 -4.784 -12.099 1.00 95.06 83 LEU A O 1
ATOM 691 N N . PRO A 1 84 ? 0.113 -5.810 -14.071 1.00 92.06 84 PRO A N 1
ATOM 692 C CA . PRO A 1 84 ? 0.984 -6.823 -13.497 1.00 92.06 84 PRO A CA 1
ATOM 693 C C . PRO A 1 84 ? 2.257 -6.191 -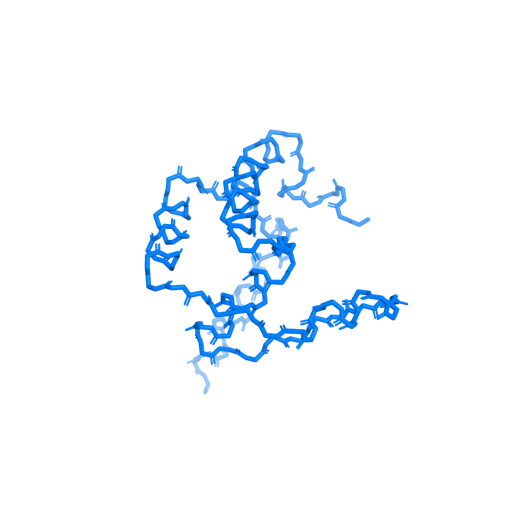12.928 1.00 92.06 84 PRO A C 1
ATOM 695 O O . PRO A 1 84 ? 2.850 -5.288 -13.526 1.00 92.06 84 PRO A O 1
ATOM 698 N N . VAL A 1 85 ? 2.704 -6.710 -11.783 1.00 92.88 85 VAL A N 1
ATOM 699 C CA . VAL A 1 85 ? 3.938 -6.260 -11.131 1.00 92.88 85 VAL A CA 1
ATOM 700 C C . VAL A 1 85 ? 5.152 -6.744 -11.927 1.00 92.88 85 VAL A C 1
ATOM 702 O O . VAL A 1 85 ? 5.378 -7.947 -12.053 1.00 92.88 85 VAL A O 1
ATOM 705 N N . ALA A 1 86 ? 5.957 -5.810 -12.425 1.00 93.88 86 ALA A N 1
ATOM 706 C CA . ALA A 1 86 ? 7.200 -6.081 -13.134 1.00 93.88 86 ALA A CA 1
ATOM 707 C C . ALA A 1 86 ? 8.372 -6.290 -12.169 1.00 93.88 86 ALA A C 1
ATOM 709 O O . ALA A 1 86 ? 8.529 -5.553 -11.193 1.00 93.88 86 ALA A O 1
ATOM 710 N N . GLY A 1 87 ? 9.229 -7.263 -12.489 1.00 90.75 87 GLY A N 1
ATOM 711 C CA . GLY A 1 87 ? 10.425 -7.616 -11.725 1.00 90.75 87 GLY A CA 1
ATOM 712 C C . GLY A 1 87 ? 10.196 -8.710 -10.673 1.00 90.75 87 GLY A C 1
ATOM 713 O O . GLY A 1 87 ? 9.173 -8.766 -9.984 1.00 90.75 87 GLY A O 1
ATOM 714 N N . GLU A 1 88 ? 11.189 -9.581 -10.513 1.00 89.00 88 GLU A N 1
ATOM 715 C 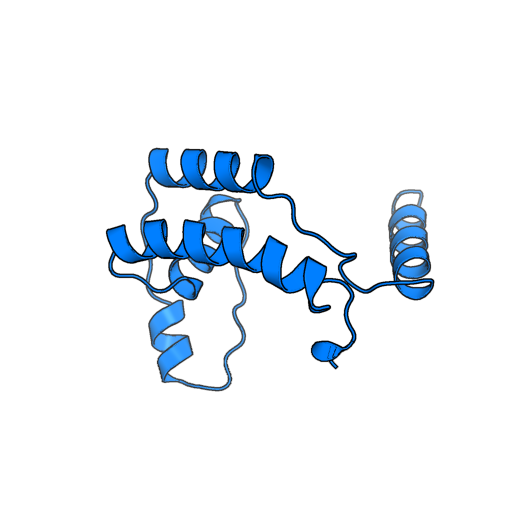CA . GLU A 1 88 ? 11.223 -10.610 -9.466 1.00 89.00 88 GLU A CA 1
ATOM 716 C C . GLU A 1 88 ? 11.296 -9.988 -8.060 1.00 89.00 88 GLU A C 1
ATOM 718 O O . GLU A 1 88 ? 11.801 -8.875 -7.875 1.00 89.00 88 GLU A O 1
ATOM 723 N N . ARG A 1 89 ? 10.764 -10.683 -7.045 1.00 85.69 89 ARG A N 1
ATOM 724 C CA . ARG A 1 89 ? 10.638 -10.112 -5.693 1.00 85.69 89 ARG A CA 1
ATOM 725 C C . ARG A 1 89 ? 12.000 -9.918 -5.026 1.00 85.69 89 ARG A C 1
ATOM 727 O O . ARG A 1 89 ? 12.178 -8.927 -4.315 1.00 85.69 89 ARG A O 1
ATOM 734 N N . TYR A 1 90 ? 12.933 -10.837 -5.254 1.00 82.69 90 TYR A N 1
ATOM 735 C CA . TYR A 1 90 ? 14.273 -10.816 -4.673 1.00 82.69 90 TYR A CA 1
ATOM 736 C C . TYR A 1 90 ? 15.379 -10.838 -5.736 1.00 82.69 90 TYR A C 1
ATOM 738 O O . TYR A 1 90 ? 16.431 -10.242 -5.507 1.00 82.69 90 TYR A O 1
ATOM 746 N N . GLY A 1 91 ? 15.114 -11.410 -6.910 1.00 78.94 91 GLY A N 1
ATOM 747 C CA . GLY A 1 91 ? 16.044 -11.510 -8.025 1.00 78.94 91 GLY A CA 1
ATOM 748 C C . GLY A 1 91 ? 17.031 -12.673 -7.895 1.00 78.94 91 GLY A C 1
ATOM 749 O O . GLY A 1 91 ? 17.624 -12.908 -6.840 1.00 78.94 91 GLY A O 1
ATOM 750 N N . GLY A 1 92 ? 17.295 -13.351 -9.011 1.00 72.00 92 GLY A N 1
ATOM 751 C CA . GLY A 1 92 ? 18.510 -14.151 -9.208 1.00 72.00 92 GLY A CA 1
ATOM 752 C C . GLY A 1 92 ? 18.539 -15.527 -8.522 1.00 72.00 92 GLY A C 1
ATOM 753 O O . GLY A 1 92 ? 17.519 -16.102 -8.152 1.00 72.00 92 GLY A O 1
ATOM 754 N N . GLN A 1 93 ? 19.743 -16.097 -8.377 1.00 64.06 93 GLN A N 1
ATOM 755 C CA . GLN A 1 93 ? 19.948 -17.477 -7.891 1.00 64.06 93 GLN A CA 1
ATOM 756 C C . GLN A 1 93 ? 19.422 -17.704 -6.459 1.00 64.06 93 GLN A C 1
ATOM 758 O O . GLN A 1 93 ? 18.998 -18.807 -6.124 1.00 64.06 93 GLN A O 1
ATOM 763 N N . HIS A 1 94 ? 19.406 -16.659 -5.624 1.00 63.56 94 HIS A N 1
ATOM 764 C CA . HIS A 1 94 ? 18.871 -16.732 -4.261 1.00 63.56 94 HIS A CA 1
ATOM 765 C C . HIS A 1 94 ? 17.354 -16.943 -4.236 1.00 63.56 94 HIS A C 1
ATOM 767 O O . HIS A 1 94 ? 16.862 -17.682 -3.390 1.00 63.56 94 HIS A O 1
ATOM 773 N N . GLU A 1 95 ? 16.610 -16.354 -5.173 1.00 65.88 95 GLU A N 1
ATOM 774 C CA . GLU A 1 95 ? 15.168 -16.582 -5.283 1.00 65.88 95 GLU A CA 1
ATOM 775 C C . GLU A 1 95 ? 14.876 -18.036 -5.688 1.00 65.88 95 GLU A C 1
ATOM 777 O O . GLU A 1 95 ? 14.060 -18.695 -5.048 1.00 65.88 95 GLU A O 1
ATOM 782 N N . LYS A 1 96 ? 15.634 -18.598 -6.644 1.00 67.12 96 LYS A N 1
ATOM 783 C CA . LYS A 1 96 ? 15.554 -20.031 -6.993 1.00 67.12 96 LYS A CA 1
ATOM 784 C C . LYS A 1 96 ? 15.840 -20.947 -5.800 1.00 67.12 96 LYS A C 1
ATOM 786 O O . LYS A 1 96 ? 15.121 -21.922 -5.608 1.00 67.12 96 LYS A O 1
ATOM 791 N N . LEU A 1 97 ? 16.844 -20.629 -4.980 1.00 69.00 97 LEU A N 1
ATOM 792 C CA . LEU A 1 97 ? 17.157 -21.388 -3.762 1.00 69.00 97 LEU A CA 1
ATOM 793 C C . LEU A 1 97 ? 16.019 -21.334 -2.730 1.00 69.00 97 LEU A C 1
ATOM 795 O O . LEU A 1 97 ? 15.646 -22.375 -2.192 1.00 69.00 97 LEU A O 1
ATOM 799 N N . LEU A 1 98 ? 15.426 -20.156 -2.501 1.00 68.94 98 LEU A N 1
ATOM 800 C CA . LEU A 1 98 ? 14.271 -19.999 -1.607 1.00 68.94 98 LEU A CA 1
ATOM 801 C C . LEU A 1 98 ? 13.054 -20.803 -2.096 1.00 68.94 98 LEU A C 1
ATOM 803 O O . LEU A 1 98 ? 12.349 -21.407 -1.288 1.00 68.94 98 LEU A O 1
ATOM 807 N N . TYR A 1 99 ? 12.829 -20.859 -3.412 1.00 67.25 99 TYR A N 1
ATOM 808 C CA . TYR A 1 99 ? 11.752 -21.662 -3.994 1.00 67.25 99 TYR A CA 1
ATOM 809 C C . TYR A 1 99 ? 12.011 -23.175 -3.903 1.00 67.25 99 TYR A C 1
ATOM 811 O O . TYR A 1 99 ? 11.085 -23.919 -3.587 1.00 67.25 99 TYR A O 1
ATOM 819 N N . LEU A 1 100 ? 13.250 -23.638 -4.104 1.00 63.75 100 LEU A N 1
ATOM 820 C CA . LEU A 1 100 ? 13.614 -25.058 -3.979 1.00 63.75 100 LEU A CA 1
ATOM 821 C C . LEU A 1 100 ? 13.466 -25.576 -2.537 1.00 63.75 100 LEU A C 1
ATOM 823 O O . LEU A 1 100 ? 12.958 -26.675 -2.325 1.00 63.75 100 LEU A O 1
ATOM 827 N N . GLN A 1 101 ? 13.838 -24.772 -1.536 1.00 59.03 101 GLN A N 1
ATOM 828 C CA . GLN A 1 101 ? 13.673 -25.134 -0.122 1.00 59.03 101 GLN A CA 1
ATOM 829 C C . GLN A 1 101 ? 12.198 -25.207 0.301 1.00 59.03 101 GLN A C 1
ATOM 831 O O . GLN A 1 101 ? 11.823 -26.090 1.070 1.00 59.03 101 GLN A O 1
ATOM 836 N N . ALA A 1 102 ? 11.348 -24.320 -0.226 1.00 59.81 102 ALA A N 1
ATOM 837 C CA . ALA A 1 102 ? 9.914 -24.333 0.059 1.00 59.81 102 ALA A CA 1
ATOM 838 C C . ALA A 1 102 ? 9.185 -25.545 -0.557 1.00 59.81 102 ALA A C 1
ATOM 840 O O . ALA A 1 102 ? 8.159 -25.969 -0.026 1.00 59.81 102 ALA A O 1
ATOM 841 N N . GLN A 1 103 ? 9.694 -26.109 -1.659 1.00 55.09 103 GLN A N 1
ATOM 842 C CA . GLN A 1 103 ? 9.133 -27.325 -2.261 1.00 55.09 103 GLN A CA 1
ATOM 843 C C . GLN A 1 103 ? 9.602 -28.601 -1.553 1.00 55.09 103 GLN A C 1
ATOM 845 O O . GLN A 1 103 ? 8.788 -29.491 -1.333 1.00 55.09 103 GLN A O 1
ATOM 850 N N . GLY A 1 104 ? 10.854 -28.651 -1.085 1.00 54.03 104 GLY A N 1
ATOM 851 C CA . GLY A 1 104 ? 11.363 -29.786 -0.303 1.00 54.03 104 GLY A CA 1
ATOM 852 C C . GLY A 1 104 ? 10.697 -29.971 1.069 1.00 54.03 104 GLY A C 1
ATOM 853 O O . GLY A 1 104 ? 10.743 -31.062 1.621 1.00 54.03 104 GLY A O 1
ATOM 854 N N . GLN A 1 105 ? 10.035 -28.944 1.614 1.00 51.56 105 GLN A N 1
ATOM 855 C CA . GLN A 1 105 ? 9.266 -29.055 2.864 1.00 51.56 105 GLN A CA 1
ATOM 856 C C . GLN A 1 105 ? 7.833 -29.579 2.679 1.00 51.56 105 GLN A C 1
ATOM 858 O O . GLN A 1 105 ? 7.162 -29.838 3.672 1.00 51.56 105 GLN A O 1
ATOM 863 N N . LYS A 1 106 ? 7.340 -29.729 1.441 1.00 50.25 106 LYS A N 1
ATOM 864 C CA . LYS A 1 106 ? 6.006 -30.299 1.172 1.00 50.25 106 LYS A CA 1
ATOM 865 C C . LYS A 1 106 ? 6.011 -31.817 0.956 1.00 50.25 106 LYS A C 1
ATOM 867 O O . LYS A 1 106 ? 4.936 -32.395 0.849 1.00 50.25 106 LYS A O 1
ATOM 872 N N . GLU A 1 107 ? 7.185 -32.443 0.903 1.00 47.22 107 GLU A N 1
ATOM 873 C CA . GLU A 1 107 ? 7.351 -33.888 0.675 1.00 47.22 107 GLU A CA 1
ATOM 874 C C . GLU A 1 107 ? 7.849 -34.654 1.919 1.00 47.22 107 GLU A C 1
ATOM 876 O O . GLU A 1 107 ? 8.249 -35.809 1.802 1.00 47.22 107 GLU A O 1
ATOM 881 N N . SER A 1 108 ? 7.831 -34.033 3.108 1.00 40.50 108 SER A N 1
ATOM 882 C CA . SER A 1 108 ? 8.176 -34.674 4.394 1.00 40.50 108 SER A CA 1
ATOM 883 C C . SER A 1 108 ? 6.973 -34.788 5.321 1.00 40.50 108 SER A C 1
ATOM 885 O O . SER A 1 108 ? 6.266 -33.765 5.469 1.00 40.50 108 SER A O 1
#

Sequence (108 aa):
MRRYLPRFQPDAFEQNFKLVEAVERIANRHGASVAQLTIAWVRRQGAIPFPRSTKVERFVENRQDLPLTEQDLDEIQTLLQILPVAGERYGGQHEKLLYLQAQGQKES

Radius of gyration: 16.5 Å; Cα contacts (8 Å, |Δi|>4): 84; chains: 1; bounding box: 37×45×32 Å

Solvent-accessible surface area (backbone atoms only — not comparable to full-atom values): 6365 Å² total; per-residue (Å²): 120,68,74,76,24,40,38,51,33,73,71,22,30,59,54,39,44,55,46,52,56,55,47,37,55,57,15,53,78,69,78,44,49,53,66,38,46,51,47,37,51,40,41,75,72,77,44,84,74,79,85,85,66,96,46,70,69,58,45,64,56,56,68,52,85,58,91,75,50,72,67,56,51,54,49,52,55,49,46,56,68,79,47,60,76,38,54,47,90,67,43,67,73,64,44,54,51,56,53,53,56,62,56,62,63,75,79,110

Organism: NCBI:txid2587402

InterPro domains:
  IPR023210 NADP-dependent oxidoreductase domain [PF00248] (13-79)
  IPR036812 NAD(P)-dependent oxidoreductase domain superfamily [G3DSA:3.20.20.100] (1-107)
  IPR036812 NAD(P)-dependent oxidoreductase domain superfamily [SSF51430] (4-90)
  IPR050791 Aldo/Keto Reductase [PTHR43625] (2-90)

Foldseek 3Di:
DVCPAFCNPPVLVVLVVVLVVQLQVVCVVQVAGSLLSVCQLCVVVVDHDDDDDPDPVVVVRNPDHGDDDVVNNVSNVVSCVVRPRGGDPGDDPVVVVVVVVVVVVVVD

pLDDT: mean 88.58, std 13.44, range [40.5, 97.81]

Nearest PDB structures (foldseek):
  2vdg-assembly1_A  TM=7.325E-01  e=4.124E-02  Hordeum vulgare
  3h4g-assembly1_A  TM=7.702E-01  e=8.259E-02  Sus scrofa
  3vxg-assembly1_A  TM=7.645E-01  e=7.279E-02  Candida parapsilosis
  4ijr-assembly1_A  TM=8.229E-01  e=1.553E-01  Saccharomyces cerevisiae S288C
  3cv7-assembly1_A  TM=7.220E-01  e=1.654E-01  Sus scrofa

Mean predicted aligned error: 6.74 Å